Protein AF-A0AAU8P316-F1 (afdb_monomer)

Solvent-accessible surface area (backbone atoms only — not comparable to full-atom values): 4100 Å² total; per-residue (Å²): 136,60,69,64,62,54,33,56,78,69,60,26,36,42,65,74,60,47,77,57,88,94,43,75,47,69,60,94,85,45,41,81,38,57,80,93,66,49,76,79,72,75,58,98,75,71,71,87,66,79,48,73,68,55,52,62,76,64,52,87,129

Structure (mmCIF, N/CA/C/O backbone):
data_AF-A0AAU8P316-F1
#
_entry.id   AF-A0AAU8P316-F1
#
loop_
_atom_site.group_PDB
_atom_site.id
_atom_site.type_symbol
_atom_site.label_atom_id
_atom_site.label_alt_id
_atom_site.label_comp_id
_atom_site.label_asym_id
_atom_site.label_entity_id
_atom_site.label_seq_id
_atom_site.pdbx_PDB_ins_code
_atom_site.Cartn_x
_atom_site.Cartn_y
_atom_site.Cartn_z
_atom_site.occupancy
_atom_site.B_iso_or_equiv
_atom_site.auth_seq_id
_atom_site.auth_comp_id
_atom_site.auth_asym_id
_atom_site.auth_atom_id
_atom_site.pdbx_PDB_model_num
ATOM 1 N N . MET A 1 1 ? -5.615 4.504 -18.488 1.00 53.06 1 MET A N 1
ATOM 2 C CA . MET A 1 1 ? -5.760 4.893 -17.067 1.00 53.06 1 MET A CA 1
ATOM 3 C C . MET A 1 1 ? -5.773 3.612 -16.258 1.00 53.06 1 MET A C 1
ATOM 5 O O . MET A 1 1 ? -6.790 2.939 -16.246 1.00 53.06 1 MET A O 1
ATOM 9 N N . ASP A 1 2 ? -4.647 3.239 -15.648 1.00 85.19 2 ASP A N 1
ATOM 10 C CA . ASP A 1 2 ? -4.517 1.919 -15.017 1.00 85.19 2 ASP A CA 1
ATOM 11 C C . ASP A 1 2 ? -4.953 1.984 -13.549 1.00 85.19 2 ASP A C 1
ATOM 13 O O . ASP A 1 2 ? -4.306 2.646 -12.730 1.00 85.19 2 ASP A O 1
ATOM 17 N N . THR A 1 3 ? -6.035 1.283 -13.208 1.00 88.44 3 THR A N 1
ATOM 18 C CA . THR A 1 3 ? -6.587 1.192 -11.843 1.00 88.44 3 THR A CA 1
ATOM 19 C C . THR A 1 3 ? -5.530 0.760 -10.824 1.00 88.44 3 THR A C 1
ATOM 21 O O . THR A 1 3 ? -5.430 1.347 -9.748 1.00 88.44 3 THR A O 1
ATOM 24 N N . VAL A 1 4 ? -4.648 -0.170 -11.205 1.00 86.19 4 VAL A N 1
ATOM 25 C CA . VAL A 1 4 ? -3.551 -0.648 -10.352 1.00 86.19 4 VAL A CA 1
ATOM 26 C C . VAL A 1 4 ? -2.567 0.475 -10.024 1.00 86.19 4 VAL A C 1
ATOM 28 O O . VAL A 1 4 ? -2.257 0.691 -8.859 1.00 86.19 4 VAL A O 1
ATOM 31 N N . ARG A 1 5 ? -2.123 1.275 -11.005 1.00 88.38 5 ARG A N 1
ATOM 32 C CA . ARG A 1 5 ? -1.197 2.395 -10.733 1.00 88.38 5 ARG A CA 1
ATOM 33 C C . ARG A 1 5 ? -1.818 3.429 -9.797 1.00 88.38 5 ARG A C 1
ATOM 35 O O . ARG A 1 5 ? -1.110 4.009 -8.977 1.00 88.38 5 ARG A O 1
ATOM 42 N N . ARG A 1 6 ? -3.132 3.658 -9.904 1.00 90.19 6 ARG A N 1
ATOM 43 C CA . ARG A 1 6 ? -3.869 4.529 -8.978 1.00 90.19 6 ARG A CA 1
ATOM 44 C C . ARG A 1 6 ? -3.836 3.969 -7.554 1.00 90.19 6 ARG A C 1
ATOM 46 O O . ARG A 1 6 ? -3.599 4.736 -6.628 1.00 90.19 6 ARG A O 1
ATOM 53 N N . TRP A 1 7 ? -4.032 2.665 -7.381 1.00 90.44 7 TRP A N 1
ATOM 54 C CA . TRP A 1 7 ? -3.951 2.004 -6.075 1.00 90.44 7 TRP A CA 1
ATOM 55 C C . TRP A 1 7 ? -2.547 2.048 -5.479 1.00 90.44 7 TRP A C 1
ATOM 57 O O . TRP A 1 7 ? -2.409 2.376 -4.306 1.00 90.44 7 TRP A O 1
ATOM 67 N N . ILE A 1 8 ? -1.511 1.827 -6.293 1.00 89.12 8 ILE A N 1
ATOM 68 C CA . ILE A 1 8 ? -0.109 1.937 -5.863 1.00 89.12 8 ILE A CA 1
ATOM 69 C C . ILE A 1 8 ? 0.186 3.341 -5.333 1.00 89.12 8 ILE A C 1
ATOM 71 O O . ILE A 1 8 ? 0.709 3.487 -4.234 1.00 89.12 8 ILE A O 1
ATOM 75 N N . ARG A 1 9 ? -0.186 4.387 -6.085 1.00 86.88 9 ARG A N 1
ATOM 76 C CA . ARG A 1 9 ? 0.044 5.784 -5.671 1.00 86.8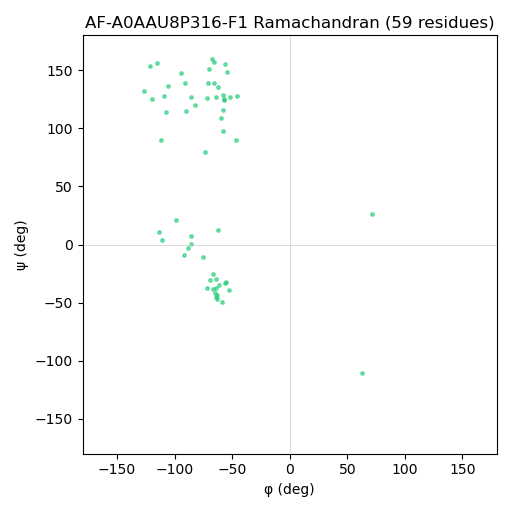8 9 ARG A CA 1
ATOM 77 C C . ARG A 1 9 ? -0.714 6.169 -4.402 1.00 86.88 9 ARG A C 1
ATOM 79 O O . ARG A 1 9 ? -0.258 7.044 -3.683 1.00 86.88 9 ARG A O 1
ATOM 86 N N . ARG A 1 10 ? -1.867 5.546 -4.152 1.00 87.19 10 ARG A N 1
ATOM 87 C CA . ARG A 1 10 ? -2.691 5.779 -2.957 1.00 87.19 10 ARG A CA 1
ATOM 88 C C . ARG A 1 10 ? -2.322 4.888 -1.767 1.00 87.19 10 ARG A C 1
ATOM 90 O O . ARG A 1 10 ? -2.933 5.030 -0.716 1.00 87.19 10 ARG A O 1
ATOM 97 N N . GLY A 1 11 ? -1.370 3.965 -1.926 1.00 87.25 11 GLY A N 1
ATOM 98 C CA . GLY A 1 11 ? -0.985 3.032 -0.865 1.00 87.25 11 GLY A CA 1
ATOM 99 C C . GLY A 1 11 ? -2.038 1.959 -0.566 1.00 87.25 11 GLY A C 1
ATOM 100 O O . GLY A 1 11 ? -2.098 1.461 0.552 1.00 87.25 11 GLY A O 1
ATOM 101 N N . TYR A 1 12 ? -2.893 1.605 -1.532 1.00 91.19 12 TYR A N 1
ATOM 102 C CA . TYR A 1 12 ? -3.901 0.544 -1.364 1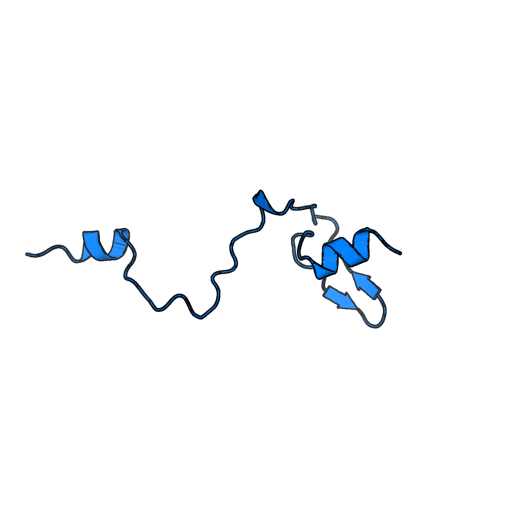.00 91.19 12 TYR A CA 1
ATOM 103 C C . TYR A 1 12 ? -3.364 -0.862 -1.659 1.00 91.19 12 TYR A C 1
ATOM 105 O O . TYR A 1 12 ? -4.141 -1.804 -1.740 1.00 91.19 12 TYR A O 1
ATOM 113 N N . ILE A 1 13 ? -2.061 -1.031 -1.883 1.00 91.12 13 ILE A N 1
ATOM 114 C CA . ILE A 1 13 ? -1.439 -2.345 -2.086 1.00 91.12 13 ILE A CA 1
ATOM 115 C C . ILE A 1 13 ? -0.398 -2.536 -0.993 1.00 91.12 13 ILE A C 1
ATOM 117 O O . ILE A 1 13 ? 0.483 -1.688 -0.841 1.00 91.12 13 ILE A O 1
ATOM 121 N N . TYR A 1 14 ? -0.514 -3.636 -0.250 1.00 89.75 14 TYR A N 1
ATOM 122 C CA . TYR A 1 14 ? 0.402 -3.993 0.827 1.00 89.75 14 TYR A CA 1
ATOM 123 C C . TYR A 1 14 ? 0.947 -5.415 0.628 1.00 89.75 14 TYR A C 1
ATOM 125 O O . TYR A 1 14 ? 0.134 -6.316 0.417 1.00 89.75 14 TYR A O 1
ATOM 133 N N . PRO A 1 15 ? 2.267 -5.644 0.748 1.00 90.19 15 PRO A N 1
ATOM 134 C CA . PRO A 1 15 ? 3.307 -4.651 1.038 1.00 90.19 15 PRO A CA 1
ATOM 135 C C . PRO A 1 15 ? 3.506 -3.638 -0.104 1.00 90.19 15 PRO A C 1
ATOM 137 O O . PRO A 1 15 ? 3.096 -3.877 -1.242 1.00 90.19 15 PRO A O 1
ATOM 140 N N . GLN A 1 16 ? 4.100 -2.479 0.215 1.00 87.50 16 GLN A N 1
ATOM 141 C CA . GLN A 1 16 ? 4.254 -1.372 -0.734 1.00 87.50 16 GLN A CA 1
ATOM 142 C C . GLN A 1 16 ? 5.020 -1.836 -1.989 1.00 87.50 16 GLN A C 1
ATOM 144 O O . GLN A 1 16 ? 6.140 -2.342 -1.876 1.00 87.50 16 GLN A O 1
ATOM 149 N N . PRO A 1 17 ? 4.460 -1.642 -3.194 1.00 91.50 17 PRO A N 1
ATOM 150 C CA . PRO A 1 17 ? 5.141 -1.999 -4.432 1.00 91.50 17 PRO A CA 1
ATOM 151 C C . PRO A 1 17 ? 6.383 -1.140 -4.656 1.00 91.50 17 PRO A C 1
ATOM 153 O O . PRO A 1 17 ? 6.345 0.080 -4.475 1.00 91.50 17 PRO A O 1
ATOM 156 N N . TYR A 1 18 ? 7.467 -1.757 -5.120 1.00 89.44 18 TYR A N 1
ATOM 157 C CA . TYR A 1 18 ? 8.708 -1.050 -5.427 1.00 89.44 18 TYR A CA 1
ATOM 158 C C . TYR A 1 18 ? 8.769 -0.673 -6.908 1.00 89.44 18 TYR A C 1
ATOM 160 O O . TYR A 1 18 ? 8.245 -1.363 -7.789 1.00 89.44 18 TYR A O 1
ATOM 168 N N . ARG A 1 19 ? 9.415 0.454 -7.206 1.00 90.06 19 ARG A N 1
ATOM 169 C CA . ARG A 1 19 ? 9.634 0.891 -8.585 1.00 90.06 19 ARG A CA 1
ATOM 170 C C . ARG A 1 19 ? 10.856 0.173 -9.153 1.00 90.06 19 ARG A C 1
ATOM 172 O O . ARG A 1 19 ? 11.958 0.332 -8.645 1.00 90.06 19 ARG A O 1
ATOM 179 N N . HIS A 1 20 ? 10.664 -0.577 -10.232 1.00 91.25 20 HIS A N 1
ATOM 180 C CA . HIS A 1 20 ? 11.724 -1.231 -10.992 1.00 91.25 20 HIS A CA 1
ATOM 181 C C . HIS A 1 20 ? 11.825 -0.565 -12.373 1.00 91.25 20 HIS A C 1
ATOM 183 O O . HIS A 1 20 ? 11.105 -0.900 -13.318 1.00 91.25 20 HIS A O 1
ATOM 189 N N . GLY A 1 21 ? 12.666 0.470 -12.465 1.00 91.56 21 GLY A N 1
ATOM 190 C CA . GLY A 1 21 ? 12.813 1.296 -13.664 1.00 91.56 21 GLY A CA 1
ATOM 191 C C . GLY A 1 21 ? 11.522 2.036 -14.040 1.00 91.56 21 GLY A C 1
ATOM 192 O O . GLY A 1 21 ? 11.088 2.972 -13.355 1.00 91.56 21 GLY A O 1
ATOM 193 N N . ARG A 1 22 ? 10.908 1.629 -15.160 1.00 89.31 22 ARG A N 1
ATOM 194 C CA . ARG A 1 22 ? 9.658 2.215 -15.683 1.00 89.31 22 ARG A CA 1
ATOM 195 C C . ARG A 1 22 ? 8.387 1.515 -15.186 1.00 89.31 22 ARG A C 1
ATOM 197 O O . ARG A 1 22 ? 7.300 2.041 -15.415 1.00 89.31 22 ARG A O 1
ATOM 204 N N . ALA A 1 23 ? 8.508 0.376 -14.505 1.00 89.00 23 ALA A N 1
ATOM 205 C CA . ALA A 1 23 ? 7.377 -0.403 -14.007 1.00 89.00 23 ALA A CA 1
ATOM 206 C C . ALA A 1 23 ? 7.355 -0.456 -12.473 1.00 89.00 23 ALA A C 1
ATOM 208 O O . ALA A 1 23 ? 8.381 -0.303 -11.811 1.00 89.00 23 ALA A O 1
ATOM 209 N N . TYR A 1 24 ? 6.176 -0.695 -11.906 1.00 89.75 24 TYR A N 1
ATOM 210 C CA . TYR A 1 24 ? 6.0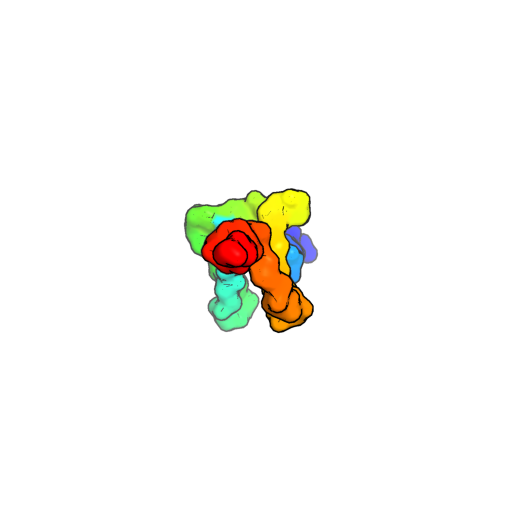52 -1.101 -10.509 1.00 89.75 24 TYR A CA 1
ATOM 211 C C . TYR A 1 24 ? 6.086 -2.624 -10.435 1.00 89.75 24 TYR A C 1
ATOM 213 O O . TYR A 1 24 ? 5.458 -3.287 -11.261 1.00 89.75 24 TYR A O 1
ATOM 221 N N . ARG A 1 25 ? 6.788 -3.172 -9.444 1.00 91.69 25 ARG A N 1
ATOM 222 C CA . ARG A 1 25 ? 6.720 -4.591 -9.104 1.00 91.69 25 ARG A CA 1
ATOM 223 C C . ARG A 1 25 ? 5.989 -4.765 -7.785 1.00 91.69 25 ARG A C 1
ATOM 225 O O . ARG A 1 25 ? 6.305 -4.123 -6.786 1.00 91.69 25 ARG A O 1
ATOM 232 N N . ILE A 1 26 ? 4.987 -5.627 -7.837 1.00 91.75 26 ILE A N 1
ATOM 233 C CA . ILE A 1 26 ? 4.140 -6.009 -6.718 1.00 91.75 26 ILE A CA 1
ATOM 234 C C . ILE A 1 26 ? 4.582 -7.416 -6.316 1.00 91.75 26 ILE A C 1
ATOM 236 O O . ILE A 1 26 ? 4.854 -8.243 -7.188 1.00 91.75 26 ILE A O 1
ATOM 240 N N . GLN A 1 27 ? 4.712 -7.662 -5.017 1.00 91.81 27 GLN A N 1
ATOM 241 C CA . GLN A 1 27 ? 5.024 -8.998 -4.516 1.00 91.81 27 GLN A CA 1
ATOM 242 C C . GLN A 1 27 ? 3.817 -9.926 -4.721 1.00 91.81 27 GLN A C 1
ATOM 244 O O . GLN A 1 27 ? 2.678 -9.465 -4.764 1.00 91.81 27 GLN A O 1
ATOM 249 N N . SER A 1 28 ? 4.045 -11.227 -4.891 1.00 91.31 28 SER A N 1
ATOM 250 C CA . SER A 1 28 ? 2.964 -12.188 -5.165 1.00 91.31 28 SER A CA 1
ATOM 251 C C . SER A 1 28 ? 1.991 -12.359 -3.997 1.00 91.31 28 SER A C 1
ATOM 253 O O . SER A 1 28 ? 0.842 -12.730 -4.204 1.00 91.31 28 SER A O 1
ATOM 255 N N . ASP A 1 29 ? 2.454 -12.092 -2.781 1.00 91.69 29 ASP A N 1
ATOM 256 C CA . ASP A 1 29 ? 1.689 -12.105 -1.533 1.00 91.69 29 ASP A CA 1
ATOM 257 C C . ASP A 1 29 ? 0.978 -10.769 -1.254 1.00 91.69 29 ASP A C 1
ATOM 259 O O . ASP A 1 29 ? 0.297 -10.620 -0.236 1.00 91.69 29 ASP A O 1
ATOM 263 N N . ALA A 1 30 ? 1.121 -9.783 -2.144 1.00 90.94 30 ALA A N 1
ATOM 264 C CA . ALA A 1 30 ? 0.521 -8.483 -1.934 1.00 90.94 30 ALA A CA 1
ATOM 265 C C . ALA A 1 30 ? -0.999 -8.530 -2.079 1.00 90.94 30 ALA A C 1
ATOM 267 O O . ALA A 1 30 ? -1.559 -9.123 -3.001 1.00 90.94 30 ALA A O 1
ATOM 268 N N . ARG A 1 31 ? -1.670 -7.810 -1.185 1.00 91.56 31 ARG A N 1
ATOM 269 C CA . ARG A 1 31 ? -3.124 -7.701 -1.132 1.00 91.56 31 ARG A CA 1
ATOM 270 C C . ARG A 1 31 ? -3.578 -6.257 -1.255 1.00 91.56 31 ARG A C 1
ATOM 272 O O . ARG A 1 31 ? -2.868 -5.317 -0.891 1.00 91.56 31 ARG A O 1
ATOM 279 N N . TYR A 1 32 ? -4.798 -6.098 -1.750 1.00 90.75 32 TYR A N 1
ATOM 280 C CA . TYR A 1 32 ? -5.484 -4.818 -1.735 1.00 90.75 32 TYR A CA 1
ATOM 281 C C . TYR A 1 32 ? -5.910 -4.476 -0.301 1.00 90.75 32 TYR A C 1
ATOM 283 O O . TYR A 1 32 ? -6.584 -5.274 0.350 1.00 90.75 32 TYR A O 1
ATOM 291 N N . LEU A 1 33 ? -5.517 -3.297 0.179 1.00 89.44 33 LEU A N 1
ATOM 292 C CA . LEU A 1 33 ? -5.988 -2.710 1.428 1.00 89.44 33 LEU A CA 1
ATOM 293 C C . LEU A 1 33 ? -6.922 -1.542 1.104 1.00 89.44 33 LEU A C 1
ATOM 295 O O . LEU A 1 33 ? -6.466 -0.525 0.569 1.00 89.44 33 LEU A O 1
ATOM 299 N N . PRO A 1 34 ? -8.215 -1.649 1.431 1.00 84.94 34 PRO A N 1
ATOM 300 C CA . PRO A 1 34 ? -9.117 -0.521 1.321 1.00 84.94 34 PRO A CA 1
ATOM 301 C C . PRO A 1 34 ? -8.737 0.595 2.314 1.00 84.94 34 PRO A C 1
ATOM 303 O O . PRO A 1 34 ? -8.107 0.327 3.338 1.00 84.94 34 PRO A O 1
ATOM 306 N N . PRO A 1 35 ? -9.135 1.853 2.052 1.00 81.62 35 PRO A N 1
ATOM 307 C CA . PRO A 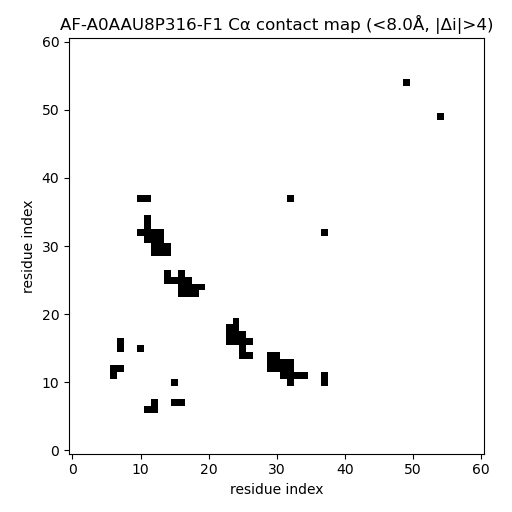1 35 ? -8.711 3.024 2.827 1.00 81.62 35 PRO A CA 1
ATOM 308 C C . PRO A 1 35 ? -8.998 2.934 4.333 1.00 81.62 35 PRO A C 1
ATOM 310 O O . PRO A 1 35 ? -8.204 3.414 5.129 1.00 81.62 35 PRO A O 1
ATOM 313 N N . TRP A 1 36 ? -10.086 2.278 4.743 1.00 80.94 36 TRP A N 1
ATOM 314 C CA . TRP A 1 36 ? -10.430 2.100 6.162 1.00 80.94 36 TRP A CA 1
ATOM 315 C C . TRP A 1 36 ? -9.574 1.046 6.887 1.00 80.94 36 TRP A C 1
ATOM 317 O O . TRP A 1 36 ? -9.645 0.932 8.105 1.00 80.94 36 TRP A O 1
ATOM 327 N N . GLN A 1 37 ? -8.790 0.258 6.146 1.00 80.12 37 GLN A N 1
ATOM 328 C CA . GLN A 1 37 ? -7.851 -0.742 6.667 1.00 80.12 37 GLN A CA 1
ATOM 329 C C . GLN A 1 37 ? -6.393 -0.338 6.443 1.00 80.12 37 GLN A C 1
ATOM 331 O O . GLN A 1 37 ? -5.494 -1.127 6.738 1.00 80.12 37 GLN A O 1
ATOM 336 N N . GLN A 1 38 ? -6.137 0.856 5.896 1.00 73.12 38 GLN A N 1
ATOM 337 C CA . GLN A 1 38 ? -4.770 1.331 5.757 1.00 73.12 38 GLN A CA 1
ATOM 338 C C . GLN A 1 38 ? -4.176 1.5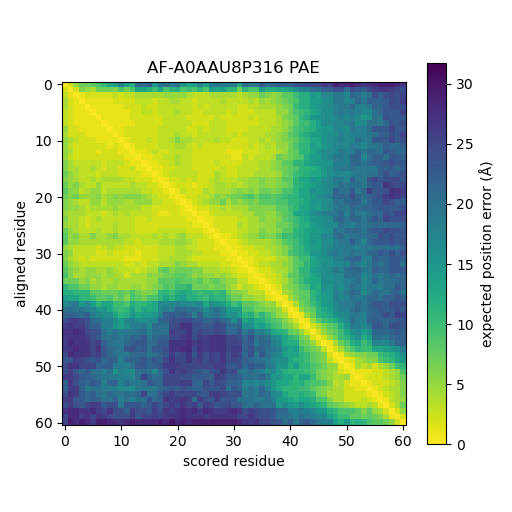04 7.156 1.00 73.12 38 GLN A C 1
ATOM 340 O O . GLN A 1 38 ? -4.793 2.169 7.990 1.00 73.12 38 GLN A O 1
ATOM 345 N N . PRO A 1 39 ? -3.005 0.903 7.439 1.00 67.25 39 PRO A N 1
ATOM 346 C CA . PRO A 1 39 ? -2.319 1.184 8.683 1.00 67.25 39 PRO A CA 1
ATOM 347 C C . PRO A 1 39 ? -2.084 2.689 8.722 1.00 67.25 39 PRO A C 1
ATOM 349 O O . PRO A 1 39 ? -1.524 3.246 7.775 1.00 67.25 39 PRO A O 1
ATOM 352 N N . THR A 1 40 ? -2.553 3.343 9.785 1.00 64.56 40 THR A N 1
ATOM 353 C CA . THR A 1 40 ? -2.183 4.722 10.080 1.00 64.56 40 THR A CA 1
ATOM 354 C C . THR A 1 40 ? -0.671 4.715 10.192 1.00 64.56 40 THR A C 1
ATOM 356 O O . THR A 1 40 ? -0.127 4.276 11.204 1.00 64.56 40 THR A O 1
ATOM 359 N N . VAL A 1 41 ? 0.024 5.086 9.116 1.00 62.66 41 VAL A N 1
ATOM 360 C CA . VAL A 1 41 ? 1.454 5.353 9.188 1.00 62.66 41 VAL A CA 1
ATOM 361 C C . VAL A 1 41 ? 1.545 6.447 10.240 1.00 62.66 41 VAL A C 1
ATOM 363 O O . VAL A 1 41 ? 0.901 7.482 10.042 1.00 62.66 41 VAL A O 1
ATOM 366 N N . PRO A 1 42 ? 2.194 6.207 11.394 1.00 55.12 42 PRO A N 1
ATOM 367 C CA . PRO A 1 42 ? 2.363 7.263 12.365 1.00 55.12 42 PRO A CA 1
ATOM 368 C C . PRO A 1 42 ? 3.143 8.340 11.630 1.00 55.12 42 P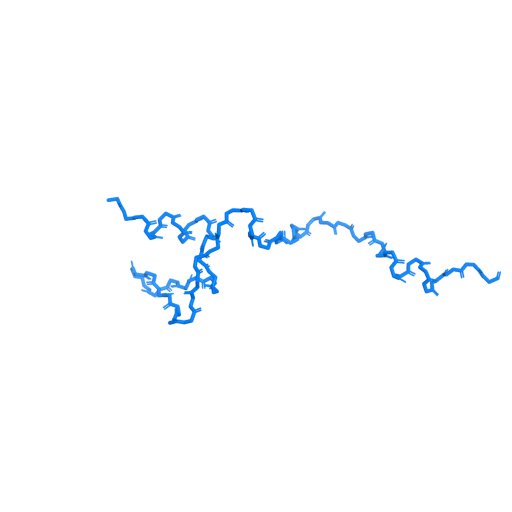RO A C 1
ATOM 370 O O . PRO A 1 42 ? 4.296 8.132 11.247 1.00 55.12 42 PRO A O 1
ATOM 373 N N . ASP A 1 43 ? 2.460 9.442 11.334 1.00 52.38 43 ASP A N 1
ATOM 374 C CA . ASP A 1 43 ? 3.099 10.626 10.803 1.00 52.38 43 ASP A CA 1
ATOM 375 C C . ASP A 1 43 ? 4.242 10.909 11.778 1.00 52.38 43 ASP A C 1
ATOM 377 O O . ASP A 1 43 ? 4.025 10.912 12.995 1.00 52.38 43 ASP A O 1
ATOM 381 N N . GLY A 1 44 ? 5.473 11.051 11.284 1.00 54.44 44 GLY A N 1
ATOM 382 C CA . GLY A 1 44 ? 6.685 11.173 12.112 1.00 54.44 44 GLY A CA 1
ATOM 383 C C . GLY A 1 44 ? 6.704 12.410 13.025 1.00 54.44 44 GLY A C 1
ATOM 384 O O . GLY A 1 44 ? 7.743 12.776 13.561 1.00 54.44 44 GLY A O 1
ATOM 385 N N . THR A 1 45 ? 5.558 13.072 13.171 1.00 51.28 45 THR A N 1
ATOM 386 C CA . THR A 1 45 ? 5.246 14.246 13.976 1.00 51.28 45 THR A CA 1
ATOM 387 C C . THR A 1 45 ? 4.274 13.933 15.122 1.00 51.28 45 THR A C 1
ATOM 389 O O . THR A 1 45 ? 3.784 14.852 15.774 1.00 51.28 45 THR A O 1
ATOM 392 N N . ALA A 1 46 ? 3.983 12.662 15.423 1.00 51.59 46 ALA A N 1
ATOM 393 C CA . ALA A 1 46 ? 3.369 12.298 16.699 1.00 51.59 46 ALA A CA 1
ATOM 394 C C . ALA A 1 46 ? 4.432 12.408 17.803 1.00 51.59 46 ALA A C 1
ATOM 396 O O . ALA A 1 46 ? 5.057 11.424 18.197 1.00 51.59 46 ALA A O 1
ATOM 397 N N . ALA A 1 47 ? 4.675 13.643 18.248 1.00 53.69 47 ALA A N 1
ATOM 398 C CA . ALA A 1 47 ? 5.493 13.945 19.409 1.00 53.69 47 ALA A CA 1
ATOM 399 C C . ALA A 1 47 ? 5.110 13.010 20.565 1.00 53.69 47 ALA A C 1
ATOM 401 O O . ALA A 1 47 ? 3.934 12.862 20.904 1.00 53.69 47 ALA A O 1
ATOM 402 N N . SER A 1 48 ? 6.135 12.363 21.109 1.00 56.50 48 SER A N 1
ATOM 403 C CA . SER A 1 48 ? 6.122 11.331 22.136 1.00 56.50 48 SER A CA 1
ATOM 404 C C . SER A 1 48 ? 5.223 11.687 23.320 1.00 56.50 48 SER A C 1
ATOM 406 O O . SER A 1 48 ? 5.666 12.279 24.301 1.00 56.50 48 SER A O 1
ATOM 408 N N . THR A 1 49 ? 3.950 11.308 23.255 1.00 62.53 49 THR A N 1
ATOM 409 C CA . THR A 1 49 ? 3.143 11.175 24.466 1.00 62.53 49 THR A CA 1
ATOM 410 C C . THR A 1 49 ? 3.404 9.774 25.009 1.00 62.53 49 THR A C 1
ATOM 412 O O . THR A 1 49 ? 3.313 8.812 24.241 1.00 62.53 49 THR A O 1
ATOM 415 N N . PRO A 1 50 ? 3.786 9.627 26.293 1.00 68.19 50 PRO A N 1
ATOM 416 C CA . PRO A 1 50 ? 4.014 8.311 26.862 1.00 68.19 50 PRO A CA 1
ATOM 417 C C . PRO A 1 50 ? 2.727 7.508 26.726 1.00 68.19 50 PRO A C 1
ATOM 419 O O . PRO A 1 50 ? 1.635 7.971 27.084 1.00 68.19 50 PRO A O 1
ATOM 422 N N . THR A 1 51 ? 2.864 6.309 26.177 1.00 79.00 51 THR A N 1
ATOM 423 C CA . THR A 1 51 ? 1.747 5.390 25.995 1.00 79.00 51 THR A CA 1
ATOM 424 C C . THR A 1 51 ? 1.068 5.126 27.339 1.00 79.00 51 THR A C 1
ATOM 426 O O . THR A 1 51 ? 1.671 5.239 28.410 1.00 79.00 51 THR A O 1
ATOM 429 N N . LEU A 1 52 ? -0.210 4.742 27.314 1.00 74.94 52 LEU A N 1
ATOM 430 C CA . LEU A 1 52 ? -0.942 4.394 28.537 1.00 74.94 52 LEU A CA 1
ATOM 431 C C . LEU A 1 52 ? -0.214 3.297 29.341 1.00 74.94 52 LEU A C 1
ATOM 433 O O . LEU A 1 52 ? -0.217 3.328 30.569 1.00 74.94 52 LEU A O 1
ATOM 437 N N . L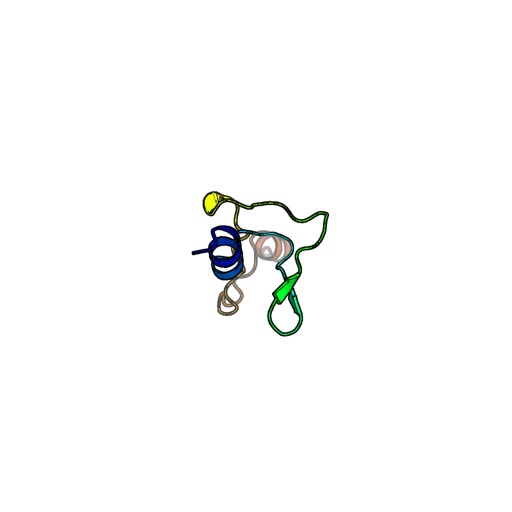EU A 1 53 ? 0.486 2.396 28.643 1.00 78.12 53 LEU A N 1
ATOM 438 C CA . LEU A 1 53 ? 1.341 1.371 29.234 1.00 78.12 53 LEU A CA 1
ATOM 439 C C . LEU A 1 53 ? 2.533 1.974 30.000 1.00 78.12 53 LEU A C 1
ATOM 441 O O . LEU A 1 53 ? 2.812 1.563 31.122 1.00 78.12 53 LEU A O 1
ATOM 445 N N . GLU A 1 54 ? 3.220 2.966 29.427 1.00 77.69 54 GLU A N 1
ATOM 446 C CA . GLU A 1 54 ? 4.326 3.675 30.091 1.00 77.69 54 GLU A CA 1
ATOM 447 C C . GLU A 1 54 ? 3.849 4.495 31.292 1.00 77.69 54 GLU A C 1
ATOM 449 O O . GLU A 1 54 ? 4.511 4.508 32.328 1.00 77.69 54 GLU A O 1
ATOM 454 N N . ARG A 1 55 ? 2.675 5.129 31.199 1.00 75.56 55 ARG A N 1
ATOM 455 C CA . ARG A 1 55 ? 2.072 5.855 32.328 1.00 75.56 55 ARG A CA 1
ATOM 456 C C . ARG A 1 55 ? 1.714 4.928 33.486 1.0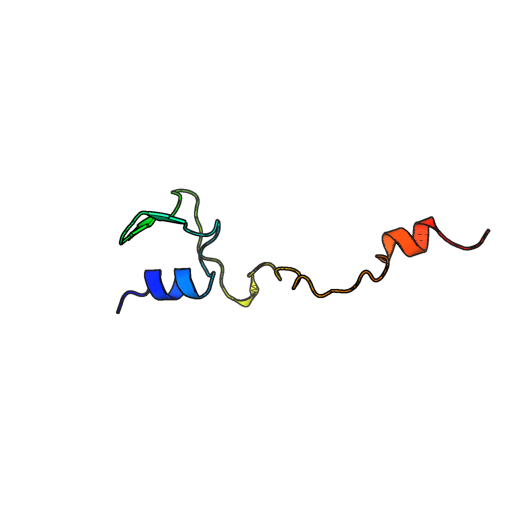0 75.56 55 ARG A C 1
ATOM 458 O O . ARG A 1 55 ? 1.887 5.309 34.637 1.00 75.56 55 ARG A O 1
ATOM 465 N N . LEU A 1 56 ? 1.237 3.721 33.187 1.00 80.50 56 LEU A N 1
ATOM 466 C CA . LEU A 1 56 ? 0.879 2.735 34.204 1.00 80.50 56 LEU A CA 1
ATOM 467 C C . LEU A 1 56 ? 2.119 2.145 34.892 1.00 80.50 56 LEU A C 1
ATOM 469 O O . LEU A 1 56 ? 2.106 1.935 36.101 1.00 80.50 56 LEU A O 1
ATOM 473 N N . LYS A 1 57 ? 3.205 1.916 34.140 1.00 81.69 57 LYS A N 1
ATOM 474 C CA . LYS A 1 57 ? 4.475 1.403 34.685 1.00 81.69 57 LYS A CA 1
ATOM 475 C C . LYS A 1 57 ? 5.193 2.415 35.584 1.00 81.69 57 LYS A C 1
ATOM 477 O O . LYS A 1 57 ? 5.867 2.001 36.518 1.00 81.69 57 LYS A O 1
ATOM 482 N N . ASN A 1 58 ? 5.026 3.712 35.319 1.00 78.75 58 ASN A N 1
ATOM 483 C CA . ASN A 1 58 ? 5.646 4.808 36.074 1.00 78.75 58 ASN A CA 1
ATOM 484 C C . ASN A 1 58 ? 4.702 5.440 37.118 1.00 78.75 58 ASN A C 1
ATOM 486 O O . ASN A 1 58 ? 4.896 6.596 37.494 1.00 78.75 58 ASN A O 1
ATOM 490 N N . GLY A 1 59 ? 3.655 4.723 37.546 1.00 72.81 59 GLY A N 1
ATOM 491 C CA . GLY A 1 59 ? 2.701 5.215 38.545 1.00 72.81 59 GLY A CA 1
ATOM 492 C C . GLY A 1 59 ? 3.387 5.671 39.846 1.00 72.81 59 GLY A C 1
ATOM 493 O O . GLY A 1 59 ? 4.444 5.136 40.193 1.00 72.81 59 GLY A O 1
ATOM 494 N N . PRO A 1 60 ? 2.825 6.674 40.551 1.00 65.31 60 PRO A N 1
ATOM 495 C CA . PRO A 1 60 ? 3.462 7.269 41.722 1.00 65.31 60 PRO A CA 1
ATOM 496 C C . PRO A 1 60 ? 3.638 6.228 42.833 1.00 65.31 60 PRO A C 1
ATOM 498 O O . PRO A 1 60 ? 2.733 5.436 43.099 1.00 65.31 60 PRO A O 1
ATOM 501 N N . LYS A 1 61 ? 4.830 6.242 43.433 1.00 54.97 61 LYS A N 1
ATOM 502 C CA . LYS A 1 61 ? 5.211 5.419 44.581 1.00 54.97 61 LYS A CA 1
ATOM 503 C C . LYS A 1 61 ? 4.597 5.943 45.872 1.00 54.97 61 LYS A C 1
ATOM 505 O O . LYS A 1 61 ? 4.534 7.184 46.012 1.00 54.97 61 LYS A O 1
#

Nearest PDB structures (foldseek):
  6p0u-assembly1_E  TM=9.600E-01  e=1.652E-02  Lambdavirus lambda
  6p0s-assembly1_E  TM=9.736E-01  e=2.358E-02  Lambdavirus lambda
  5j0n-assembly1_O  TM=9.489E-01  e=2.196E-02  Lambdavirus lambda
  1rh6-assembly2_A  TM=9.205E-01  e=3.366E-02  Lambdavirus lambda
  1pm6-assembly1_A  TM=5.766E-01  e=2.045E-02  Shamshuipovirus HK022

Organism: Edwardsiella piscicida (NCBI:txid1263550)

Mean predicted aligned error: 11.88 Å

Foldseek 3Di:
DDPVVVQLVVVQKPPRWDDDDPDTDHDPPIDGHDPVRPPPPPPPPPPDDDPPVRCVVC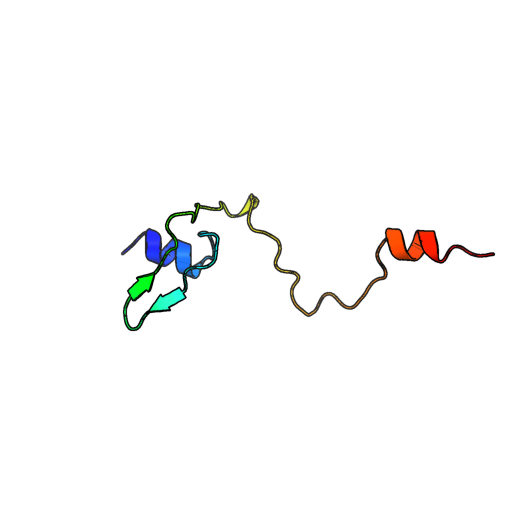DDD

InterPro domains:
  IPR009061 Putative DNA-binding domain superfamily [SSF46955] (2-38)
  IPR012884 Excisionase-like [PF07825] (2-59)
  IPR038137 Excisionase-like superfamily [G3DSA:1.10.1660.20] (1-61)

pLDDT: mean 79.43, std 13.39, range [51.28, 91.81]

Sequence (61 aa):
MDTVRRWIRRGYIYPQPYRHGRAYRIQSDARYLPPWQQPTVPDGTAASTPTLLERLKNGPK

Secondary structure (DSSP, 8-state):
--HHHHHHHTT-EESPPEEETTEEE--TT-EE--GGGS-----TT---PPPHHHHHHT---

Radius of gyration: 18.24 Å; Cα contacts (8 Å, |Δi|>4): 38; chains: 1; bounding box: 23×26×62 Å